Protein AF-A0A4Q1ZNR7-F1 (afdb_monomer)

pLDDT: mean 81.23, std 12.54, range [55.44, 93.31]

Radius of gyration: 12.4 Å; Cα contacts (8 Å, |Δi|>4): 1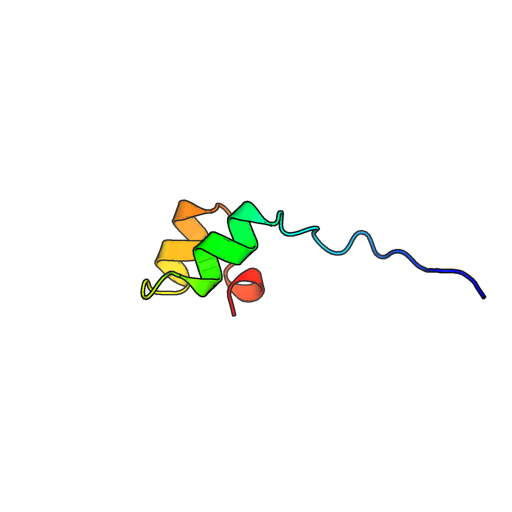7; chains: 1; bounding box: 38×16×20 Å

Solvent-accessible surface area (backbone atoms only — not comparable to full-atom values): 2777 Å² total; per-residue (Å²): 136,81,83,77,72,67,87,64,80,78,71,48,70,67,58,51,54,49,60,75,73,51,88,68,53,55,71,53,52,19,63,76,70,74,43,63,47,79,76,73,103

Secondary structure (DSSP, 8-state):
------------HHHHHHHHH--S-HHHHHHHHT--GGGT-

Mean predicted aligned error: 7.69 Å

Foldseek 3Di:
DDPPPPVPPPCPPVLVVCLVPDPDDLVVSCVVVVHDSVVSD

Nearest PDB structures (foldseek):
  3f72-assembly3_F  TM=5.937E-01  e=2.581E+00  Staphylococcus aureus
  5duk-assembly1_B  TM=6.224E-01  e=4.184E+00  Thermoplasmatales archaeon SCGC AB-539-N05
  5k5q-assembly1_E  TM=4.824E-01  e=3.401E+00  Sulfolobus sp. NOB8H2

Structure (mmCIF, N/CA/C/O backbone):
data_AF-A0A4Q1ZNR7-F1
#
_entry.id   AF-A0A4Q1ZNR7-F1
#
loop_
_atom_site.group_PDB
_atom_site.id
_atom_site.type_symbol
_atom_site.label_atom_id
_atom_site.label_alt_id
_atom_site.label_comp_id
_atom_site.label_asym_id
_atom_site.label_entity_id
_atom_site.label_seq_id
_atom_site.pdbx_PDB_ins_code
_atom_site.Cartn_x
_atom_site.Cartn_y
_atom_site.Cartn_z
_atom_site.occupancy
_atom_site.B_iso_or_equiv
_atom_site.auth_seq_id
_atom_site.auth_comp_id
_atom_site.auth_asym_id
_atom_site.auth_atom_id
_atom_site.pdbx_PDB_model_num
ATOM 1 N N . MET A 1 1 ? 31.885 1.067 -10.651 1.00 56.97 1 MET A N 1
ATOM 2 C CA . MET A 1 1 ? 30.871 1.050 -9.573 1.00 56.97 1 MET A CA 1
ATOM 3 C C . MET A 1 1 ? 29.492 0.863 -10.200 1.00 56.97 1 MET A C 1
ATOM 5 O O . MET A 1 1 ? 28.858 1.839 -10.578 1.00 56.97 1 MET A O 1
ATOM 9 N N . GLY A 1 2 ? 29.084 -0.384 -10.450 1.00 55.44 2 GLY A N 1
ATOM 10 C CA . GLY A 1 2 ? 27.841 -0.679 -11.167 1.00 55.44 2 GLY A CA 1
ATOM 11 C C . GLY A 1 2 ? 26.624 -0.478 -10.271 1.00 55.44 2 GLY A C 1
ATOM 12 O O . GLY A 1 2 ? 26.514 -1.135 -9.239 1.00 55.44 2 GLY A O 1
ATOM 13 N N . GLN A 1 3 ? 25.704 0.410 -10.656 1.00 64.06 3 GLN A N 1
ATOM 14 C CA . GLN A 1 3 ? 24.360 0.393 -10.086 1.00 64.06 3 GLN A CA 1
ATOM 15 C C . GLN A 1 3 ? 23.700 -0.916 -10.509 1.00 64.06 3 GLN A C 1
ATOM 17 O O . GLN A 1 3 ? 23.177 -1.029 -11.617 1.00 64.06 3 GLN A O 1
ATOM 22 N N . VAL A 1 4 ? 23.691 -1.901 -9.615 1.00 61.50 4 VAL A N 1
ATOM 23 C CA . VAL A 1 4 ? 22.702 -2.970 -9.687 1.00 61.50 4 VAL A CA 1
ATOM 24 C C . VAL A 1 4 ? 21.375 -2.315 -9.333 1.00 61.50 4 VAL A C 1
ATOM 26 O O . VAL A 1 4 ? 20.976 -2.250 -8.172 1.00 61.50 4 VAL A O 1
ATOM 29 N N . ARG A 1 5 ? 20.694 -1.778 -10.347 1.00 64.44 5 ARG A N 1
ATOM 30 C CA . ARG A 1 5 ? 19.263 -1.520 -10.255 1.00 64.44 5 ARG A CA 1
ATOM 31 C C . ARG A 1 5 ? 18.614 -2.893 -10.204 1.00 64.44 5 ARG A C 1
ATOM 33 O O . ARG A 1 5 ? 18.215 -3.437 -11.226 1.00 64.44 5 ARG A O 1
ATOM 40 N N . HIS A 1 6 ? 18.538 -3.476 -9.007 1.00 59.03 6 HIS A N 1
ATOM 41 C CA . HIS A 1 6 ? 17.434 -4.385 -8.747 1.00 59.03 6 HIS A CA 1
ATOM 42 C C . HIS A 1 6 ? 16.197 -3.630 -9.223 1.00 59.03 6 HIS A C 1
ATOM 44 O O . HIS A 1 6 ? 16.028 -2.464 -8.852 1.00 59.03 6 HIS A O 1
ATOM 50 N N . GLY A 1 7 ? 15.390 -4.241 -10.089 1.00 57.38 7 GLY A N 1
ATOM 51 C CA . GLY A 1 7 ? 14.063 -3.743 -10.443 1.00 57.38 7 GLY A CA 1
ATOM 52 C C . GLY A 1 7 ? 13.167 -3.789 -9.207 1.00 57.38 7 GLY A C 1
ATOM 53 O O . GLY A 1 7 ? 12.208 -4.546 -9.152 1.00 57.38 7 GLY A O 1
ATOM 54 N N . SER A 1 8 ? 13.558 -3.059 -8.164 1.00 58.09 8 SER A N 1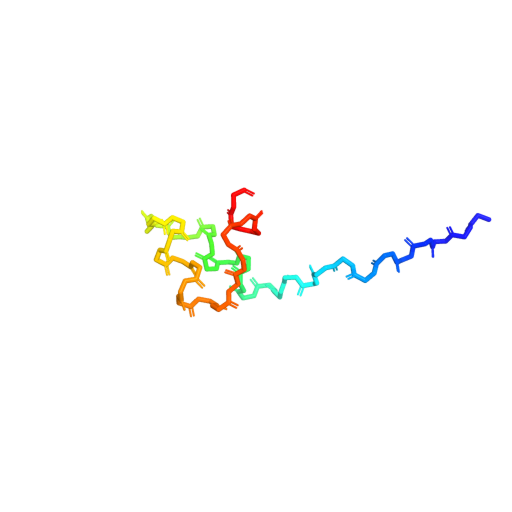
ATOM 55 C CA . SER A 1 8 ? 12.873 -2.931 -6.900 1.00 58.09 8 SER A CA 1
ATOM 56 C C . SER A 1 8 ? 11.583 -2.215 -7.224 1.00 58.09 8 SER A C 1
ATOM 58 O O . SER A 1 8 ? 11.613 -1.124 -7.803 1.00 58.09 8 SER A O 1
ATOM 60 N N . ALA A 1 9 ? 10.481 -2.908 -6.950 1.00 61.50 9 ALA A N 1
ATOM 61 C CA . ALA A 1 9 ? 9.120 -2.498 -7.226 1.00 61.50 9 ALA A CA 1
ATOM 62 C C . ALA A 1 9 ? 8.988 -0.980 -7.075 1.00 61.50 9 ALA A C 1
ATOM 64 O O . ALA A 1 9 ? 9.054 -0.437 -5.972 1.00 61.50 9 ALA A O 1
ATOM 65 N N . THR A 1 10 ? 8.891 -0.280 -8.206 1.00 64.56 10 THR A N 1
ATOM 66 C CA . THR A 1 10 ? 8.724 1.168 -8.198 1.00 64.56 10 THR A CA 1
ATOM 67 C C . THR A 1 10 ? 7.286 1.428 -7.787 1.00 64.56 10 THR A C 1
ATOM 69 O O . THR A 1 10 ? 6.401 1.546 -8.627 1.00 64.56 10 THR A O 1
ATOM 72 N N . THR A 1 11 ? 7.037 1.453 -6.478 1.00 73.44 11 THR A N 1
ATOM 73 C CA . THR A 1 11 ? 5.762 1.890 -5.920 1.00 73.44 11 THR A CA 1
ATOM 74 C C . THR A 1 11 ? 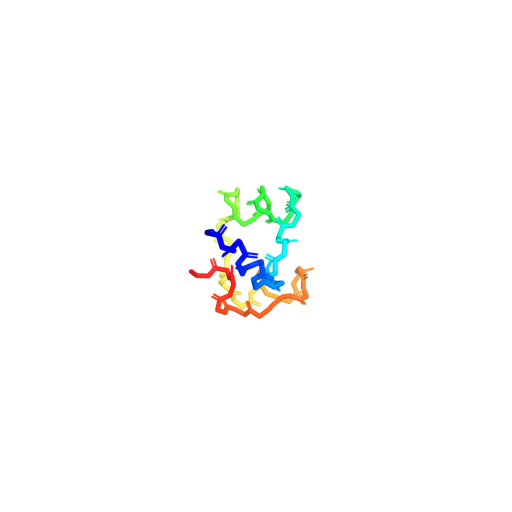5.540 3.319 -6.398 1.00 73.44 11 THR A C 1
ATOM 76 O O . THR A 1 11 ? 6.255 4.237 -5.982 1.00 73.44 11 THR A O 1
ATOM 79 N N . THR A 1 12 ? 4.596 3.502 -7.323 1.00 83.50 12 THR A N 1
ATOM 80 C CA . THR A 1 12 ? 4.258 4.812 -7.884 1.00 83.50 12 THR A CA 1
ATOM 81 C C . THR A 1 12 ? 3.923 5.779 -6.755 1.00 83.50 12 THR A C 1
ATOM 83 O O . THR A 1 12 ? 3.388 5.382 -5.718 1.00 83.50 12 THR A O 1
ATOM 86 N N . HIS A 1 13 ? 4.200 7.067 -6.955 1.00 86.00 13 HIS A N 1
ATOM 87 C CA . HIS A 1 13 ? 3.899 8.101 -5.964 1.00 86.00 13 HIS A CA 1
ATOM 88 C C . HIS A 1 13 ? 2.442 8.040 -5.459 1.00 86.00 13 HIS A C 1
ATOM 90 O O . HIS A 1 13 ? 2.202 8.209 -4.269 1.00 86.00 13 HIS A O 1
ATOM 96 N N . ALA A 1 14 ? 1.487 7.698 -6.334 1.00 84.06 14 ALA A N 1
ATOM 97 C CA . ALA A 1 14 ? 0.085 7.491 -5.973 1.00 84.06 14 ALA A CA 1
ATOM 98 C C . ALA A 1 14 ? -0.115 6.372 -4.933 1.00 84.06 14 ALA A C 1
ATOM 100 O O . ALA A 1 14 ? -0.787 6.583 -3.928 1.00 84.06 14 ALA A O 1
ATOM 101 N N . VAL A 1 15 ? 0.525 5.216 -5.134 1.00 86.31 15 VAL A N 1
ATOM 102 C CA . VAL A 1 15 ? 0.451 4.070 -4.213 1.00 86.31 15 VAL A CA 1
ATOM 103 C C . VAL A 1 15 ? 1.109 4.425 -2.877 1.00 86.31 15 VAL A C 1
ATOM 105 O O . VAL A 1 15 ? 0.546 4.162 -1.819 1.00 86.31 15 VAL A O 1
ATOM 108 N N . ARG A 1 16 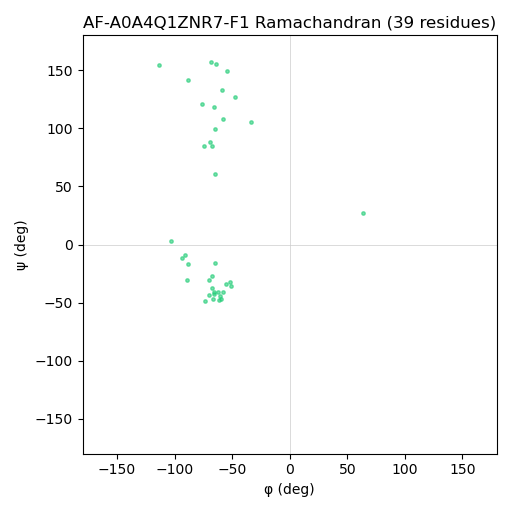? 2.253 5.126 -2.906 1.00 88.81 16 ARG A N 1
ATOM 109 C CA . ARG A 1 16 ? 2.912 5.627 -1.687 1.00 88.81 16 ARG A CA 1
ATOM 110 C C . ARG A 1 16 ? 2.015 6.591 -0.905 1.00 88.81 16 ARG A C 1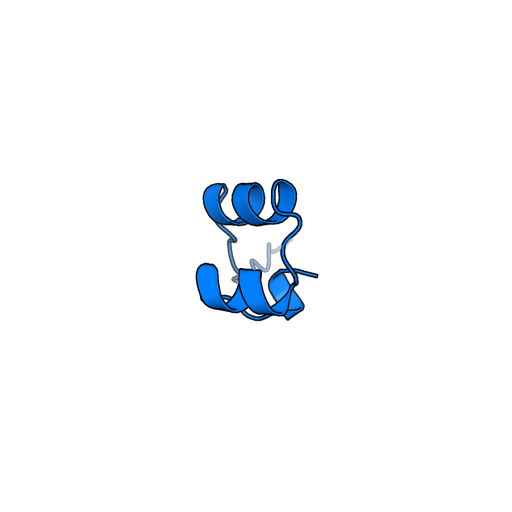
ATOM 112 O O . ARG A 1 16 ? 1.908 6.476 0.311 1.00 88.81 16 ARG A O 1
ATOM 119 N N . ALA A 1 17 ? 1.359 7.522 -1.593 1.00 89.38 17 ALA A N 1
ATOM 120 C CA . ALA A 1 17 ? 0.461 8.492 -0.973 1.00 89.38 17 ALA A CA 1
ATOM 121 C C . ALA A 1 17 ? -0.838 7.857 -0.449 1.00 89.38 17 ALA A C 1
ATOM 123 O O . ALA A 1 17 ? -1.404 8.352 0.524 1.00 89.38 17 ALA A O 1
ATOM 124 N N . ALA A 1 18 ? -1.326 6.786 -1.078 1.00 88.25 18 ALA A N 1
ATOM 125 C CA . ALA A 1 18 ? -2.476 6.028 -0.590 1.00 88.25 18 ALA A CA 1
ATOM 126 C C . ALA A 1 18 ? -2.150 5.317 0.731 1.00 88.25 18 ALA A C 1
ATOM 128 O O . ALA A 1 18 ? -2.886 5.478 1.698 1.00 88.25 18 ALA A O 1
ATOM 129 N N . ILE A 1 19 ? -1.001 4.635 0.804 1.00 89.69 19 ILE A N 1
ATOM 130 C CA . ILE A 1 19 ? -0.551 3.940 2.020 1.00 89.69 19 ILE A CA 1
ATOM 131 C C . ILE A 1 19 ? -0.357 4.929 3.177 1.00 89.69 19 ILE A C 1
ATOM 133 O O . ILE A 1 19 ? -0.877 4.711 4.262 1.00 89.69 19 ILE A O 1
ATOM 137 N N . GLN A 1 20 ? 0.329 6.052 2.940 1.00 90.19 20 GLN A N 1
ATOM 138 C CA . GLN A 1 20 ? 0.641 7.029 3.995 1.00 90.19 20 GLN A CA 1
ATOM 139 C C . GLN A 1 20 ? -0.582 7.765 4.559 1.00 90.19 20 GLN A C 1
ATOM 141 O O . GLN A 1 20 ? -0.550 8.229 5.694 1.00 90.19 20 GLN A O 1
ATOM 146 N N . ARG A 1 21 ? -1.653 7.917 3.773 1.00 93.31 21 ARG A N 1
ATOM 147 C CA . ARG A 1 21 ? -2.875 8.619 4.207 1.00 93.31 21 ARG A CA 1
ATOM 148 C C . ARG A 1 21 ? -3.933 7.685 4.785 1.00 93.31 21 ARG A C 1
ATOM 150 O O . ARG A 1 21 ? -4.923 8.169 5.326 1.00 93.31 21 ARG A O 1
ATOM 157 N N . SER A 1 22 ? -3.761 6.377 4.633 1.00 89.88 22 SER A N 1
ATOM 158 C CA . SER A 1 22 ? -4.768 5.401 5.021 1.00 89.88 22 SER A CA 1
ATOM 159 C C . SER A 1 22 ? -4.602 4.971 6.479 1.00 89.88 22 SER A C 1
ATOM 161 O O . SER A 1 22 ? -3.492 4.809 6.977 1.00 89.88 22 SER A O 1
ATOM 163 N N . GLN A 1 23 ? -5.733 4.789 7.160 1.00 92.12 23 GLN A N 1
ATOM 164 C CA . GLN A 1 23 ? -5.837 4.126 8.467 1.00 92.12 23 GLN A CA 1
ATOM 165 C C . GLN A 1 23 ? -6.386 2.695 8.323 1.00 92.12 23 GLN A C 1
ATOM 167 O O . GLN A 1 23 ? -6.641 2.025 9.321 1.00 92.12 23 GLN A O 1
ATOM 172 N N . ALA A 1 24 ? -6.615 2.241 7.086 1.00 90.69 24 ALA A N 1
ATOM 173 C CA . ALA A 1 24 ? -7.111 0.902 6.810 1.00 90.69 24 ALA A CA 1
ATOM 174 C C . ALA A 1 24 ? -6.055 -0.153 7.156 1.00 90.69 24 ALA A C 1
ATOM 176 O O . ALA A 1 24 ? -4.849 0.112 7.171 1.00 90.69 24 ALA A O 1
ATOM 177 N N . SER A 1 25 ? -6.508 -1.377 7.409 1.00 91.69 25 SER A N 1
ATOM 178 C CA . SER A 1 25 ? -5.601 -2.488 7.684 1.00 91.69 25 SER A CA 1
ATOM 179 C C . SER A 1 25 ? -4.723 -2.808 6.468 1.00 91.69 25 SER A C 1
ATOM 181 O O . SER A 1 25 ? -5.106 -2.598 5.314 1.00 91.69 25 SER A O 1
ATOM 183 N N . LEU A 1 26 ? -3.552 -3.405 6.712 1.00 89.94 26 LEU A N 1
ATOM 184 C CA . LEU A 1 26 ? -2.643 -3.842 5.643 1.00 89.94 26 LEU A CA 1
ATOM 185 C C . LEU A 1 26 ? -3.329 -4.786 4.638 1.00 89.94 26 LEU A C 1
ATOM 187 O O . LEU A 1 26 ? -3.029 -4.752 3.446 1.00 89.94 26 LEU A O 1
ATOM 191 N N . SER A 1 27 ? -4.267 -5.615 5.108 1.00 91.56 27 SER A N 1
ATOM 192 C CA . SER A 1 27 ? -5.062 -6.520 4.273 1.00 91.56 27 SER A CA 1
ATOM 193 C C . SER A 1 27 ? -6.027 -5.793 3.341 1.00 91.56 27 SER A C 1
ATOM 195 O O . SER A 1 27 ? -6.218 -6.233 2.208 1.00 91.56 27 SER A O 1
ATOM 197 N N . GLU A 1 28 ? -6.631 -4.698 3.796 1.00 92.75 28 GLU A N 1
ATOM 198 C CA . GLU A 1 28 ? -7.546 -3.891 2.985 1.00 92.75 28 GLU A CA 1
ATOM 199 C C . GLU A 1 28 ? -6.768 -3.091 1.941 1.00 92.75 28 GLU A C 1
ATOM 201 O O . GLU A 1 28 ? -7.064 -3.201 0.753 1.00 92.75 28 GLU A O 1
ATOM 206 N N . LEU A 1 29 ? -5.695 -2.40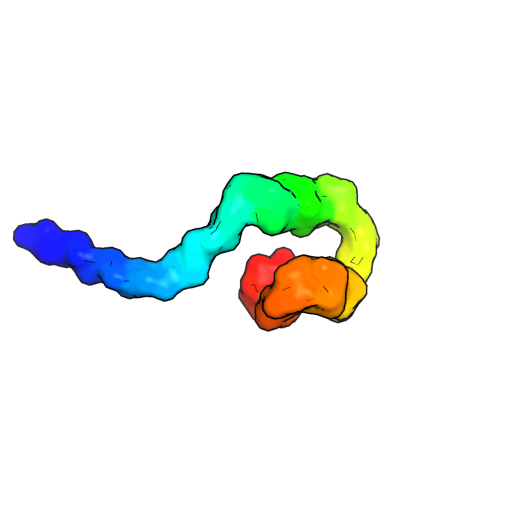7 2.356 1.00 91.44 29 LEU A N 1
ATOM 207 C CA . LEU A 1 29 ? -4.796 -1.679 1.451 1.00 91.44 29 LEU A CA 1
ATOM 208 C C . LEU A 1 29 ? -4.182 -2.587 0.381 1.00 91.44 29 LEU A 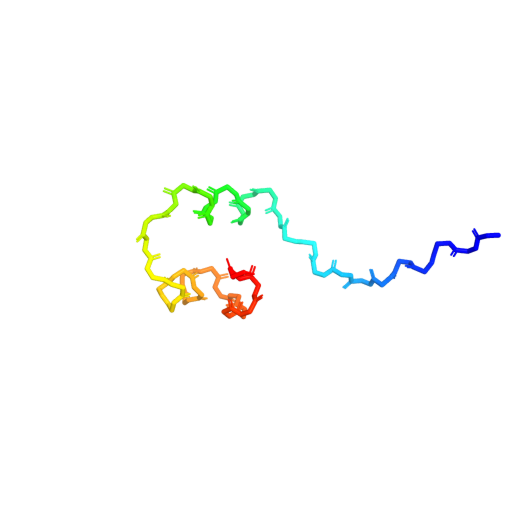C 1
ATOM 210 O O . LEU A 1 29 ? -4.084 -2.202 -0.781 1.00 91.44 29 LEU A O 1
ATOM 214 N N . SER A 1 30 ? -3.785 -3.805 0.753 1.00 91.00 30 SER A N 1
ATOM 215 C CA . SER A 1 30 ? -3.250 -4.793 -0.188 1.00 91.00 30 SER A CA 1
ATOM 216 C C . SER A 1 30 ? -4.270 -5.190 -1.258 1.00 91.00 30 SER A C 1
ATOM 218 O O . SER A 1 30 ? -3.908 -5.299 -2.430 1.00 91.00 30 SER A O 1
ATOM 220 N N . ARG A 1 31 ? -5.540 -5.374 -0.879 1.00 92.50 31 ARG A N 1
ATOM 221 C CA . ARG A 1 31 ? -6.622 -5.711 -1.816 1.00 92.50 31 ARG A CA 1
ATOM 222 C C . ARG A 1 31 ? -6.976 -4.538 -2.722 1.00 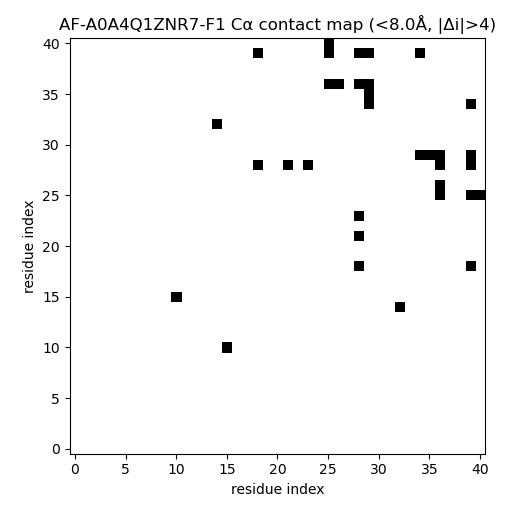92.50 31 ARG A C 1
ATOM 224 O O . ARG A 1 31 ? -7.135 -4.742 -3.918 1.00 92.50 31 ARG A O 1
ATOM 231 N N . GLU A 1 32 ? -7.071 -3.335 -2.163 1.00 91.12 32 GLU A N 1
ATOM 232 C CA . GLU A 1 32 ? -7.423 -2.114 -2.897 1.00 91.12 32 GLU A CA 1
ATOM 233 C C . GLU A 1 32 ? -6.349 -1.728 -3.921 1.00 91.12 32 GLU A C 1
ATOM 235 O O . GLU A 1 32 ? -6.657 -1.381 -5.058 1.00 91.12 32 GLU A O 1
ATOM 240 N N . LEU A 1 33 ? -5.077 -1.833 -3.532 1.00 87.44 33 LEU A N 1
ATOM 241 C CA . LEU A 1 33 ? -3.944 -1.458 -4.377 1.00 87.44 33 LEU A CA 1
ATOM 242 C C . LEU A 1 33 ? -3.424 -2.627 -5.229 1.00 87.44 33 LEU A C 1
ATOM 244 O O . LEU A 1 33 ? -2.570 -2.415 -6.088 1.00 87.44 33 LEU A O 1
ATOM 248 N N . GLY A 1 34 ? -3.906 -3.854 -4.999 1.00 89.12 34 GLY A N 1
ATOM 249 C CA . GLY A 1 34 ? -3.459 -5.056 -5.711 1.00 89.12 34 GLY A CA 1
ATOM 250 C C . GLY A 1 34 ? -1.982 -5.396 -5.477 1.00 89.12 34 GLY A C 1
ATOM 251 O O . GLY A 1 34 ? -1.338 -5.987 -6.343 1.00 89.12 34 GLY A O 1
ATOM 252 N N . ILE A 1 35 ? -1.424 -4.997 -4.330 1.00 86.38 35 ILE A N 1
ATOM 253 C CA . ILE A 1 35 ? -0.001 -5.159 -3.994 1.00 86.38 35 ILE A CA 1
ATOM 254 C C . ILE A 1 35 ? 0.191 -6.131 -2.835 1.00 86.38 35 ILE A C 1
ATOM 256 O O . ILE A 1 35 ? -0.685 -6.300 -1.990 1.00 86.38 35 ILE A O 1
ATOM 260 N N . ASN A 1 36 ? 1.362 -6.766 -2.771 1.00 85.44 36 ASN A N 1
ATOM 261 C CA . ASN A 1 36 ? 1.696 -7.691 -1.691 1.00 85.44 36 ASN A CA 1
ATOM 262 C C . ASN A 1 36 ? 1.621 -6.966 -0.327 1.00 85.44 36 ASN A C 1
ATOM 264 O O . ASN A 1 36 ? 2.216 -5.895 -0.202 1.00 85.44 36 ASN A O 1
ATOM 268 N N . PRO A 1 37 ? 0.971 -7.532 0.709 1.00 86.06 37 PRO A N 1
ATOM 269 C CA . PRO A 1 37 ? 0.931 -6.936 2.047 1.00 86.06 37 PRO A CA 1
ATOM 270 C C . PRO A 1 37 ? 2.311 -6.568 2.608 1.00 86.06 37 PRO A C 1
ATOM 272 O O . PRO A 1 37 ? 2.445 -5.555 3.286 1.00 86.06 37 PRO A O 1
ATOM 275 N N . LYS A 1 38 ? 3.365 -7.324 2.262 1.00 88.31 38 LYS A N 1
ATOM 276 C CA . LYS A 1 38 ? 4.750 -7.020 2.666 1.00 88.31 38 LYS A CA 1
ATOM 277 C C . LYS A 1 38 ? 5.295 -5.708 2.083 1.00 88.31 38 LYS A C 1
ATOM 279 O O . LYS A 1 38 ? 6.357 -5.261 2.484 1.00 88.31 38 LYS A O 1
ATOM 284 N N . THR A 1 39 ? 4.638 -5.172 1.056 1.00 83.12 39 THR A N 1
ATOM 285 C CA . THR A 1 39 ? 4.957 -3.890 0.412 1.00 83.12 39 THR A CA 1
ATOM 286 C C . THR A 1 39 ? 4.234 -2.726 1.094 1.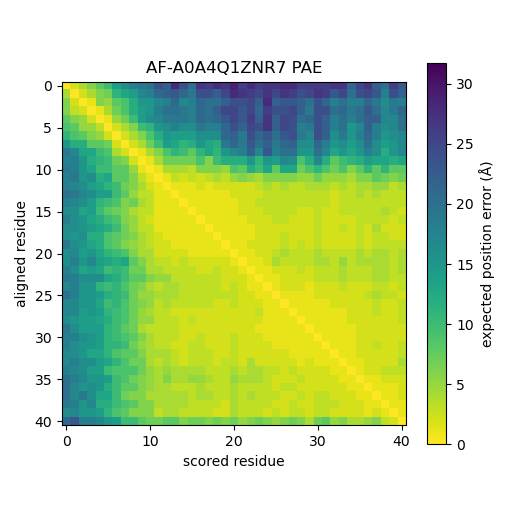00 83.12 39 THR A C 1
ATOM 288 O O . THR A 1 39 ? 4.600 -1.576 0.873 1.00 83.12 39 THR A O 1
ATOM 291 N N . VAL A 1 40 ? 3.205 -3.017 1.897 1.00 84.44 40 VAL A N 1
ATOM 292 C CA . VAL A 1 40 ? 2.430 -2.027 2.658 1.00 84.44 40 VAL A CA 1
ATOM 293 C C . VAL A 1 40 ? 3.045 -1.780 4.046 1.00 84.44 40 VAL A C 1
ATOM 295 O O . VAL A 1 40 ? 2.923 -0.669 4.554 1.00 84.44 40 VAL A O 1
ATOM 298 N N . ALA A 1 41 ? 3.696 -2.797 4.633 1.00 79.50 41 ALA A N 1
ATOM 299 C CA . ALA A 1 41 ? 4.327 -2.781 5.960 1.00 79.50 41 ALA A CA 1
ATOM 300 C C . ALA A 1 41 ? 5.795 -2.326 5.955 1.00 79.50 41 ALA A C 1
ATOM 302 O O . ALA A 1 41 ? 6.507 -2.637 4.972 1.00 79.50 41 ALA A O 1
#

Sequence (41 aa):
MGQVRHGSATTTHAVRAAIQRSQASLSELSRELGINPKTVA